Protein AF-A0A921KE17-F1 (afdb_monomer_lite)

Secondary structure (DSSP, 8-state):
---TTSPPHHHHHHHHHHHHTHHHHHHHHHHHHHHHHHTT-----S---------HHHHHHHHHHH-HHHHHHHHHHHHHHHHHHTS-HHHHHHHIIIIISTTTTS-HHHHHHHTT--HHHHHHHHHHHHHHHHHHHT--

Sequence (140 aa):
MRNMFELSRDDLVWLEDKFYRYNQLDREVAIRKEELKIKEEDTNIGGGKTNFAGNPIETQVIKEQSDEFILTRQKWKQSIDSVYLTSSEEVKQIISKKYWSDESYMNWEDIGKIHCMSKSQVYRVRYRVLERFAKLIGYI

InterPro domains:
  IPR006523 Transcription activator RinA [TIGR01636] (14-139)
  IPR007927 Protein of unknown function DUF722 [PF05263] (15-133)

Foldseek 3Di:
DDDQLADDPVLLVVLLVLLLCLVVLVVQLVVVLVVLVVVPPDDPPDDDDDPPPDPVVVVSVVVSVPDPSNVLSVLLNVLLVVLLVPDDPLLVCLSCCCRPDPNVVDDQCVSCVVSVHHPVRSVVSSRVSSSSSCVSSVVD

Radius of gyration: 20.94 Å; chains: 1; bounding box: 48×29×61 Å

Organism: Sporosarcina psychrophila (NCBI:txid1476)

Structure (mmCIF, N/CA/C/O backbone):
data_AF-A0A921KE17-F1
#
_entry.id   AF-A0A921KE17-F1
#
loop_
_atom_site.group_PDB
_atom_site.id
_atom_site.type_symbol
_atom_site.label_atom_id
_atom_site.label_alt_id
_atom_site.label_comp_id
_atom_site.label_asym_id
_atom_site.label_entity_id
_atom_site.label_seq_id
_atom_site.pdbx_PDB_ins_code
_atom_site.Cartn_x
_atom_site.Cartn_y
_atom_site.Cartn_z
_atom_site.occupancy
_atom_site.B_iso_or_equiv
_atom_site.auth_seq_id
_atom_site.auth_comp_id
_atom_site.auth_asym_id
_atom_site.auth_atom_id
_atom_site.pdbx_PDB_model_num
ATOM 1 N N . MET A 1 1 ? -9.506 16.896 -19.899 1.00 47.16 1 MET A N 1
ATOM 2 C CA . MET A 1 1 ? -10.312 16.346 -18.787 1.00 47.16 1 MET A CA 1
ATOM 3 C C . MET A 1 1 ? -9.541 15.149 -18.252 1.00 47.16 1 MET A C 1
ATOM 5 O O . MET A 1 1 ? -9.181 14.306 -19.062 1.00 47.16 1 MET A O 1
ATOM 9 N N . ARG A 1 2 ? -9.162 15.130 -16.970 1.00 56.41 2 ARG A N 1
ATOM 10 C CA . ARG A 1 2 ? -8.429 13.996 -16.380 1.00 56.41 2 ARG A CA 1
ATOM 11 C C . ARG A 1 2 ? -9.411 12.834 -16.212 1.00 56.41 2 ARG A C 1
ATOM 13 O O . ARG A 1 2 ? -10.535 13.081 -15.782 1.00 56.41 2 ARG A O 1
ATOM 20 N N . ASN A 1 3 ? -9.032 11.617 -16.587 1.00 73.44 3 ASN A N 1
ATOM 21 C CA . ASN A 1 3 ? -9.869 10.448 -16.331 1.00 73.44 3 ASN A CA 1
ATOM 22 C C . ASN A 1 3 ? -9.967 10.252 -14.809 1.00 73.44 3 ASN A C 1
ATOM 24 O O . ASN A 1 3 ? -8.943 10.274 -14.131 1.00 73.44 3 ASN A O 1
ATOM 28 N N . MET A 1 4 ? -11.182 10.101 -14.274 1.00 71.75 4 MET A N 1
ATOM 29 C CA . MET A 1 4 ? -11.423 9.976 -12.827 1.00 71.75 4 MET A CA 1
ATOM 30 C C . MET A 1 4 ? -10.688 8.776 -12.211 1.00 71.75 4 MET A C 1
ATOM 32 O O . MET A 1 4 ? -10.389 8.781 -11.025 1.00 71.75 4 MET A O 1
ATOM 36 N N . PHE A 1 5 ? -10.365 7.779 -13.037 1.00 82.81 5 PHE A N 1
ATOM 37 C CA . PHE A 1 5 ? -9.714 6.537 -12.632 1.00 82.81 5 PHE A CA 1
ATOM 38 C C . PHE A 1 5 ? -8.196 6.514 -12.880 1.00 82.81 5 PHE A C 1
ATOM 40 O O . PHE A 1 5 ? -7.554 5.485 -12.675 1.00 82.81 5 PHE A O 1
ATOM 47 N N . GLU A 1 6 ? -7.601 7.612 -13.356 1.00 90.12 6 GLU A N 1
ATOM 48 C CA . GLU A 1 6 ? -6.152 7.703 -13.576 1.00 90.12 6 GLU A CA 1
ATOM 49 C C . GLU A 1 6 ? -5.432 8.325 -12.381 1.00 90.12 6 GLU A C 1
ATOM 51 O O . GLU A 1 6 ? -5.798 9.402 -11.911 1.00 90.12 6 GLU A O 1
ATOM 56 N N . LEU A 1 7 ? -4.342 7.685 -11.948 1.00 94.31 7 LEU A N 1
ATOM 57 C CA . LEU A 1 7 ? -3.551 8.159 -10.817 1.00 94.31 7 LEU A CA 1
ATOM 58 C C . LEU A 1 7 ? -2.688 9.363 -11.201 1.00 94.31 7 LEU A C 1
ATOM 60 O O . LEU A 1 7 ? -1.894 9.334 -12.149 1.00 94.31 7 LEU A O 1
ATOM 64 N N . SER A 1 8 ? -2.810 10.422 -10.412 1.00 94.56 8 SER A N 1
ATOM 65 C CA . SER A 1 8 ? -1.938 11.583 -10.446 1.00 94.56 8 SER A CA 1
ATOM 66 C C . SER A 1 8 ? -0.543 11.277 -9.902 1.00 94.56 8 SER A C 1
ATOM 68 O O . SER A 1 8 ? -0.306 10.268 -9.242 1.00 94.56 8 SER A O 1
ATOM 70 N N . ARG A 1 9 ? 0.412 12.183 -10.145 1.00 93.50 9 ARG A N 1
ATOM 71 C CA . ARG A 1 9 ? 1.737 12.090 -9.519 1.00 93.50 9 ARG A CA 1
ATOM 72 C C . ARG A 1 9 ? 1.634 12.109 -7.991 1.00 93.50 9 ARG A C 1
ATOM 74 O O . ARG A 1 9 ? 2.364 11.362 -7.345 1.00 93.50 9 ARG A O 1
ATOM 81 N N . ASP A 1 10 ? 0.750 12.939 -7.448 1.00 96.06 10 ASP A N 1
ATOM 82 C CA . ASP A 1 10 ? 0.568 13.087 -6.004 1.00 96.06 10 ASP A CA 1
ATOM 83 C C . ASP A 1 10 ? -0.116 11.849 -5.414 1.00 96.06 10 ASP A C 1
ATOM 85 O O . ASP A 1 10 ? 0.278 11.380 -4.348 1.00 96.06 10 ASP A O 1
ATOM 89 N N . ASP A 1 11 ? -1.037 11.235 -6.162 1.00 97.19 11 ASP A N 1
ATOM 90 C CA . ASP A 1 11 ? -1.700 9.988 -5.771 1.00 97.19 11 ASP A CA 1
ATOM 91 C C . ASP A 1 11 ? -0.667 8.864 -5.670 1.00 97.19 11 ASP A C 1
ATOM 93 O O . ASP A 1 11 ? -0.643 8.129 -4.686 1.00 97.19 11 ASP A O 1
ATOM 97 N N . LEU A 1 12 ? 0.252 8.760 -6.641 1.00 97.25 12 LEU A N 1
ATOM 98 C CA . LEU A 1 12 ? 1.334 7.772 -6.590 1.00 97.25 12 LEU A CA 1
ATOM 99 C C . LEU A 1 12 ? 2.206 7.960 -5.343 1.00 97.25 12 LEU A C 1
ATOM 101 O O . LEU A 1 12 ? 2.540 6.974 -4.694 1.00 97.25 12 LEU A O 1
ATOM 105 N N . VAL A 1 13 ? 2.553 9.200 -4.986 1.00 97.06 13 VAL A N 1
ATOM 106 C CA . VAL A 1 13 ? 3.337 9.488 -3.771 1.00 97.06 13 VAL A CA 1
ATOM 107 C C . VAL A 1 13 ? 2.557 9.094 -2.514 1.00 97.06 13 VAL A C 1
ATOM 109 O O . VAL A 1 13 ? 3.105 8.440 -1.626 1.00 97.06 13 VAL A O 1
ATOM 112 N N . TRP A 1 14 ? 1.270 9.437 -2.449 1.00 97.88 14 TRP A N 1
ATOM 113 C CA . TRP A 1 14 ? 0.416 9.111 -1.308 1.00 97.88 14 TRP A CA 1
ATOM 114 C C . TRP A 1 14 ? 0.206 7.600 -1.129 1.00 97.88 14 TRP A C 1
ATOM 116 O O . TRP A 1 14 ? 0.186 7.112 0.007 1.00 97.88 14 TRP A O 1
ATOM 126 N N . LEU A 1 15 ? 0.066 6.859 -2.231 1.00 98.38 15 LEU A N 1
ATOM 127 C CA . LEU A 1 15 ? -0.054 5.401 -2.228 1.00 98.38 15 LEU A CA 1
ATOM 128 C C . LEU A 1 15 ? 1.272 4.743 -1.821 1.00 98.38 15 LEU A C 1
ATOM 130 O O . LEU A 1 15 ? 1.265 3.824 -1.004 1.00 98.38 15 LEU A O 1
ATOM 134 N N . GLU A 1 16 ? 2.411 5.229 -2.326 1.00 97.62 16 GLU A N 1
ATOM 135 C CA . GLU A 1 16 ? 3.737 4.708 -1.959 1.00 97.62 16 GLU A CA 1
ATOM 136 C C . GLU A 1 16 ? 4.052 4.854 -0.475 1.00 97.62 16 GLU A C 1
ATOM 138 O O . GLU A 1 16 ? 4.615 3.933 0.113 1.00 97.62 16 GLU A O 1
ATOM 143 N N . ASP A 1 17 ? 3.656 5.963 0.150 1.00 97.25 17 ASP A N 1
ATOM 144 C CA . ASP A 1 17 ? 3.792 6.161 1.599 1.00 97.25 17 ASP A CA 1
ATOM 145 C C . ASP A 1 17 ? 3.213 4.978 2.401 1.00 97.25 17 ASP A C 1
ATOM 147 O O . ASP A 1 17 ? 3.794 4.543 3.396 1.00 97.25 17 ASP A O 1
ATOM 151 N N . LYS A 1 18 ? 2.117 4.371 1.925 1.00 97.94 18 LYS A N 1
ATOM 152 C CA . LYS A 1 18 ? 1.502 3.205 2.582 1.00 97.94 18 LYS A CA 1
ATOM 153 C C . LYS A 1 18 ? 2.356 1.949 2.460 1.00 97.94 18 LYS A C 1
ATOM 155 O O . LYS A 1 18 ? 2.432 1.180 3.415 1.00 97.94 18 LYS A O 1
ATOM 160 N N . PHE A 1 19 ? 3.037 1.765 1.329 1.00 98.06 19 PHE A N 1
ATOM 161 C CA . PHE A 1 19 ? 3.987 0.667 1.150 1.00 98.06 19 PHE A CA 1
ATOM 162 C C . PHE A 1 19 ? 5.214 0.826 2.053 1.00 98.06 19 PHE A C 1
ATOM 164 O O . PHE A 1 19 ? 5.614 -0.152 2.684 1.00 98.06 19 PHE A O 1
ATOM 171 N N . TYR A 1 20 ? 5.772 2.036 2.181 1.00 96.75 20 TYR A N 1
ATOM 172 C CA . TYR A 1 20 ? 6.906 2.287 3.086 1.00 96.75 20 TYR A CA 1
ATOM 173 C C . TYR A 1 20 ? 6.549 2.044 4.556 1.00 96.75 20 TYR A C 1
ATOM 175 O O . TYR A 1 20 ? 7.364 1.544 5.328 1.00 96.75 20 TYR A O 1
ATOM 183 N N . ARG A 1 21 ? 5.312 2.356 4.950 1.00 96.06 21 ARG A N 1
ATOM 184 C CA . ARG A 1 21 ? 4.822 2.156 6.320 1.00 96.06 21 ARG A CA 1
ATOM 185 C C . ARG A 1 21 ? 4.303 0.750 6.596 1.00 96.06 21 ARG A C 1
ATOM 187 O O . ARG A 1 21 ? 3.887 0.490 7.719 1.00 96.06 21 ARG A O 1
ATOM 194 N N . TYR A 1 22 ? 4.342 -0.161 5.626 1.00 97.19 22 TYR A N 1
ATOM 195 C CA . TYR A 1 22 ? 3.744 -1.496 5.726 1.00 97.19 22 TYR A CA 1
ATOM 196 C C . TYR A 1 22 ? 4.116 -2.242 7.022 1.00 97.19 22 TYR A C 1
ATOM 198 O O . TYR A 1 22 ? 3.230 -2.716 7.733 1.00 97.19 22 TYR A O 1
ATOM 206 N N . ASN A 1 23 ? 5.403 -2.252 7.391 1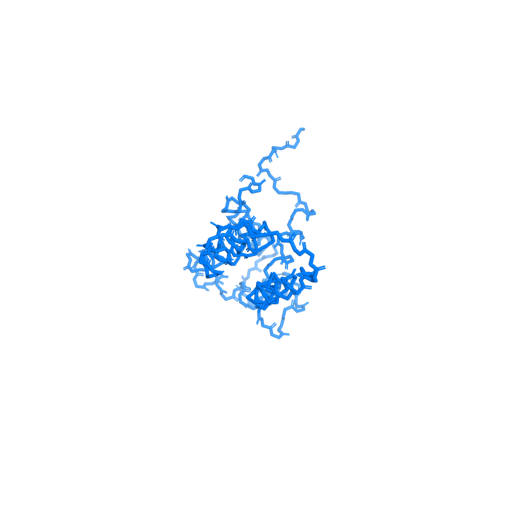.00 94.00 23 ASN A N 1
ATOM 207 C CA . ASN A 1 23 ? 5.898 -2.910 8.610 1.00 94.00 23 ASN A CA 1
ATOM 208 C C . ASN A 1 23 ? 5.427 -2.233 9.914 1.00 94.00 23 ASN A C 1
ATOM 210 O O . ASN A 1 23 ? 5.483 -2.833 10.984 1.00 94.00 23 ASN A O 1
ATOM 214 N N . GLN A 1 24 ? 4.976 -0.979 9.845 1.00 96.50 24 GLN A N 1
ATOM 215 C CA . GLN A 1 24 ? 4.486 -0.205 10.987 1.00 96.50 24 GLN A CA 1
ATOM 216 C C . GLN A 1 24 ? 2.967 -0.313 11.164 1.00 96.50 24 GLN A C 1
ATOM 218 O O . GLN A 1 24 ? 2.479 -0.043 12.259 1.00 96.50 24 GLN A O 1
ATOM 223 N N . LEU A 1 25 ? 2.217 -0.738 10.137 1.00 97.00 25 LEU A N 1
ATOM 224 C CA . LEU A 1 25 ? 0.748 -0.772 10.170 1.00 97.00 25 LEU A CA 1
ATOM 225 C C . LEU A 1 25 ? 0.204 -1.627 11.323 1.00 97.00 25 LEU A C 1
ATOM 227 O O . LEU A 1 25 ? -0.726 -1.203 12.006 1.00 97.00 25 LEU A O 1
ATOM 231 N N . ASP A 1 26 ? 0.805 -2.789 11.593 1.00 96.56 26 ASP A N 1
ATOM 232 C CA . ASP A 1 26 ? 0.379 -3.654 12.704 1.00 96.56 26 ASP A CA 1
ATOM 233 C C . ASP A 1 26 ? 0.619 -2.993 14.063 1.00 96.56 26 ASP A C 1
ATOM 235 O O . ASP A 1 26 ? -0.217 -3.076 14.964 1.00 96.56 26 ASP A O 1
ATOM 239 N N . ARG A 1 27 ? 1.743 -2.281 14.197 1.00 97.31 27 ARG A N 1
ATOM 240 C CA . ARG A 1 27 ? 2.070 -1.526 15.408 1.00 97.31 27 ARG A CA 1
ATOM 241 C C . ARG A 1 27 ? 1.095 -0.369 15.614 1.00 97.31 27 ARG A C 1
ATOM 243 O O . ARG A 1 27 ? 0.640 -0.170 16.735 1.00 97.31 27 ARG A O 1
ATOM 250 N N . GLU A 1 28 ? 0.757 0.370 14.559 1.00 97.38 28 GLU A N 1
ATOM 251 C CA . GLU A 1 28 ? -0.247 1.443 14.613 1.00 97.38 28 GLU A CA 1
ATOM 252 C C . GLU A 1 28 ? -1.609 0.916 15.071 1.00 97.38 28 GLU A C 1
ATOM 254 O O . GLU A 1 28 ? -2.240 1.511 15.944 1.00 97.38 28 GLU A O 1
ATOM 259 N N . VAL A 1 29 ? -2.042 -0.226 14.527 1.00 97.62 29 VAL A N 1
ATOM 260 C CA . VAL A 1 29 ? -3.289 -0.885 14.935 1.00 97.62 29 VAL A CA 1
ATOM 261 C C . VAL A 1 29 ? -3.224 -1.317 16.400 1.00 97.62 29 VAL A C 1
ATOM 263 O O . VAL A 1 29 ? -4.167 -1.066 17.145 1.00 97.62 29 VAL A O 1
ATOM 266 N N . ALA A 1 30 ? -2.124 -1.934 16.837 1.00 96.75 30 ALA A N 1
ATOM 267 C CA . ALA A 1 30 ? -1.967 -2.389 18.218 1.00 96.75 30 ALA A CA 1
ATOM 268 C C . ALA A 1 30 ? -2.001 -1.228 19.225 1.00 96.75 30 ALA A C 1
ATOM 270 O O . ALA A 1 30 ? -2.696 -1.322 20.235 1.00 96.75 30 ALA A O 1
ATOM 271 N N . ILE A 1 31 ? -1.313 -0.121 18.924 1.00 96.50 31 ILE A N 1
ATOM 272 C CA . ILE A 1 31 ? -1.341 1.095 19.751 1.00 96.50 31 ILE A CA 1
ATOM 273 C C . ILE A 1 31 ? -2.770 1.628 19.841 1.00 96.50 31 ILE A C 1
ATOM 275 O O . ILE A 1 31 ? -3.264 1.870 20.939 1.00 96.50 31 ILE A O 1
ATOM 279 N N . ARG A 1 32 ? -3.468 1.741 18.704 1.00 96.06 32 ARG A N 1
ATOM 280 C CA . ARG A 1 32 ? -4.835 2.266 18.677 1.00 96.06 32 ARG A CA 1
ATOM 281 C C . ARG A 1 32 ? -5.810 1.408 19.484 1.00 96.06 32 ARG A C 1
ATOM 283 O O . ARG A 1 32 ? -6.662 1.944 20.187 1.00 96.06 32 ARG A O 1
ATOM 290 N N . LYS A 1 33 ? -5.673 0.081 19.420 1.00 94.81 33 LYS A N 1
ATOM 291 C CA . LYS A 1 33 ? -6.469 -0.841 20.243 1.00 94.81 33 LYS A CA 1
ATOM 292 C C . LYS A 1 33 ? -6.242 -0.617 21.735 1.00 94.81 33 LYS A C 1
ATOM 294 O O . LYS A 1 33 ? -7.201 -0.675 22.497 1.00 94.81 33 LYS A O 1
ATOM 299 N N . GLU A 1 34 ? -5.008 -0.341 22.149 1.00 93.50 34 GLU A N 1
ATOM 300 C CA . GLU A 1 34 ? -4.691 -0.064 23.551 1.00 93.50 34 GLU A CA 1
ATOM 301 C C . GLU A 1 34 ? -5.245 1.290 24.016 1.00 93.50 34 GLU A C 1
ATOM 303 O O . GLU A 1 34 ? -5.846 1.376 25.085 1.00 93.50 34 GLU A O 1
ATOM 308 N N . GLU A 1 35 ? -5.160 2.330 23.179 1.00 92.00 35 GLU A N 1
ATOM 309 C CA . GLU A 1 35 ? -5.789 3.632 23.453 1.00 92.00 35 GLU A CA 1
ATOM 310 C C . GLU A 1 35 ? -7.303 3.513 23.694 1.00 92.00 35 GLU A C 1
ATOM 312 O O . GLU A 1 35 ? -7.847 4.179 24.578 1.00 92.00 35 GLU A O 1
ATOM 317 N N . LEU A 1 36 ? -7.992 2.660 22.925 1.00 89.88 36 LEU A N 1
ATOM 318 C CA . LEU A 1 36 ? -9.433 2.432 23.076 1.00 89.88 36 LEU A CA 1
ATOM 319 C C . LEU A 1 36 ? -9.799 1.767 24.411 1.00 89.88 36 LEU A C 1
ATOM 321 O O . LEU A 1 36 ? -10.906 2.003 24.896 1.00 89.88 36 LEU A O 1
ATOM 325 N N . LYS A 1 37 ? -8.883 0.992 25.011 1.00 86.19 37 LYS A N 1
ATOM 326 C CA . LYS A 1 37 ? -9.072 0.383 26.338 1.00 86.19 37 LYS A CA 1
ATOM 327 C C . LYS A 1 37 ? -8.863 1.393 27.464 1.00 86.19 37 LYS A C 1
ATOM 329 O O . LYS A 1 37 ? -9.675 1.462 28.377 1.00 86.19 37 LYS A O 1
ATOM 334 N N . ILE A 1 38 ? -7.797 2.199 27.390 1.00 73.38 38 ILE A N 1
ATOM 335 C CA . ILE A 1 38 ? -7.428 3.166 28.446 1.00 73.38 38 ILE A CA 1
ATOM 336 C C . ILE A 1 38 ? -8.511 4.238 28.629 1.00 73.38 38 ILE A C 1
ATOM 338 O O . ILE A 1 38 ? -8.748 4.708 29.738 1.00 73.38 38 ILE A O 1
ATOM 342 N N . LYS A 1 39 ? -9.221 4.599 27.554 1.00 59.78 39 LYS A N 1
ATOM 343 C CA . LYS A 1 39 ? -10.287 5.611 27.591 1.00 59.78 39 LYS A CA 1
ATOM 344 C C . LYS A 1 39 ? -11.521 5.204 28.426 1.00 59.78 39 LYS A C 1
ATOM 346 O O . LYS A 1 39 ? -12.454 5.995 28.510 1.00 59.78 39 LYS A O 1
ATOM 351 N N . GLU A 1 40 ? -11.552 4.003 29.013 1.00 56.50 40 GLU A N 1
ATOM 352 C CA . GLU A 1 40 ? -12.615 3.544 29.923 1.00 56.50 40 GLU A CA 1
ATOM 353 C C . GLU A 1 40 ? -12.380 3.844 31.414 1.00 56.50 40 GLU A C 1
ATOM 355 O O . GLU A 1 40 ? -13.278 3.582 32.213 1.00 56.50 40 GLU A O 1
ATOM 360 N N . GLU A 1 41 ? -11.254 4.444 31.821 1.00 48.94 41 GLU A N 1
ATOM 361 C CA . GLU A 1 41 ? -11.150 5.017 33.174 1.00 48.94 41 GLU A CA 1
ATOM 362 C C . GLU A 1 41 ? -11.932 6.339 33.261 1.00 48.94 41 GLU A C 1
ATOM 364 O O . GLU A 1 41 ? -11.366 7.415 33.446 1.00 48.94 41 GLU A O 1
ATOM 369 N N . ASP A 1 42 ? -13.255 6.267 33.102 1.00 45.12 42 ASP A N 1
ATOM 370 C CA . ASP A 1 42 ? -14.146 7.364 33.453 1.00 45.12 42 ASP A CA 1
ATOM 371 C C . ASP A 1 42 ? -14.729 7.122 34.849 1.00 45.12 42 ASP A C 1
ATOM 373 O O . ASP A 1 42 ? -15.514 6.206 35.104 1.00 45.12 42 ASP A O 1
ATOM 377 N N . THR A 1 43 ? -14.256 7.965 35.758 1.00 45.25 43 THR A N 1
ATOM 378 C CA . THR A 1 43 ? -14.822 8.472 37.010 1.00 45.25 43 THR A CA 1
ATOM 379 C C . THR A 1 43 ? -16.351 8.392 37.164 1.00 45.25 43 THR A C 1
ATOM 381 O O . THR A 1 43 ? -17.024 9.397 37.373 1.00 45.25 43 THR A O 1
ATOM 384 N N . ASN A 1 44 ? -16.940 7.198 37.196 1.00 49.25 44 ASN A N 1
ATOM 385 C CA . ASN A 1 44 ? -18.339 7.033 37.595 1.00 49.25 44 ASN A CA 1
ATOM 386 C C . ASN A 1 44 ? -18.470 6.983 39.133 1.00 49.25 44 ASN A C 1
ATOM 388 O O . ASN A 1 44 ? -18.952 6.016 39.723 1.00 49.25 44 ASN A O 1
ATOM 392 N N . ILE A 1 45 ? -18.008 8.045 39.806 1.00 50.69 45 ILE A N 1
ATOM 393 C CA . ILE A 1 45 ? -18.331 8.350 41.208 1.00 50.69 45 ILE A CA 1
ATOM 394 C C . ILE A 1 45 ? -19.621 9.179 41.174 1.00 50.69 45 ILE A C 1
ATOM 396 O O . ILE A 1 45 ? -19.595 10.401 41.281 1.00 50.69 45 ILE A O 1
ATOM 400 N N . GLY A 1 46 ? -20.760 8.531 40.923 1.00 48.84 46 GLY A N 1
ATOM 401 C CA . GLY A 1 46 ? -21.983 9.285 40.632 1.00 48.84 46 GLY A CA 1
ATOM 402 C C . GLY A 1 46 ? -23.261 8.473 40.472 1.00 48.84 46 GLY A C 1
ATOM 403 O O . GLY A 1 46 ? -24.003 8.700 39.532 1.00 48.84 46 GLY A O 1
ATOM 404 N N . GLY A 1 47 ? -23.506 7.533 41.389 1.00 55.06 47 GLY A N 1
ATOM 405 C CA . GLY A 1 47 ? -24.832 7.046 41.801 1.00 55.06 47 GLY A CA 1
ATOM 406 C C . GLY A 1 47 ? -25.959 6.960 40.760 1.00 55.06 47 GLY A C 1
ATOM 407 O O . GLY A 1 47 ? -26.759 7.879 40.620 1.00 55.06 47 GLY A O 1
ATOM 408 N N . GLY A 1 48 ? -26.145 5.775 40.178 1.00 47.34 48 GLY A N 1
ATOM 409 C CA . GLY A 1 48 ? -27.388 5.399 39.505 1.00 47.34 48 GLY A CA 1
ATOM 410 C C . GLY A 1 48 ? -27.276 4.008 38.898 1.00 47.34 48 GLY A C 1
ATOM 411 O O . GLY A 1 48 ? -26.575 3.821 37.914 1.00 47.34 48 GLY A O 1
ATOM 412 N N . LYS A 1 49 ? -27.933 3.008 39.498 1.00 49.12 49 LYS A N 1
ATOM 413 C CA . LYS A 1 49 ? -27.959 1.628 38.986 1.00 49.12 49 LYS A CA 1
ATOM 414 C C . LYS A 1 49 ? -28.609 1.586 37.598 1.00 49.12 49 LYS A C 1
ATOM 416 O O . LYS A 1 49 ? -29.826 1.456 37.492 1.00 49.12 49 LYS A O 1
ATOM 421 N N . THR A 1 50 ? -27.810 1.629 36.541 1.00 50.34 50 THR A N 1
ATOM 422 C CA . THR A 1 50 ? -28.224 1.194 35.204 1.00 50.34 50 THR A CA 1
ATOM 423 C C . THR A 1 50 ? -27.762 -0.246 35.000 1.00 50.34 50 THR A C 1
ATOM 425 O O . THR A 1 50 ? -26.577 -0.507 34.816 1.00 50.34 50 THR A O 1
ATOM 428 N N . ASN A 1 51 ? -28.707 -1.189 35.054 1.00 47.47 51 ASN A N 1
ATOM 429 C CA . ASN A 1 51 ? -28.514 -2.621 34.786 1.00 47.47 51 ASN A CA 1
ATOM 430 C C . ASN A 1 51 ? -28.270 -2.899 33.287 1.00 47.47 51 ASN A C 1
ATOM 432 O O . ASN A 1 51 ? -29.011 -3.664 32.672 1.00 47.47 51 ASN A O 1
ATOM 436 N N . PHE A 1 52 ? -27.255 -2.290 32.676 1.00 51.50 52 PHE A N 1
ATOM 437 C CA . PHE A 1 52 ? -26.773 -2.734 31.368 1.00 51.50 52 PHE A CA 1
ATOM 438 C C . PHE A 1 52 ? -25.504 -3.552 31.594 1.00 51.50 52 PHE A C 1
ATOM 440 O O . PHE A 1 52 ? -24.396 -3.025 31.593 1.00 51.50 52 PHE A O 1
ATOM 447 N N . ALA A 1 53 ? -25.675 -4.847 31.864 1.00 52.50 53 ALA A N 1
ATOM 448 C CA . ALA A 1 53 ? -24.569 -5.798 31.930 1.00 52.50 53 ALA A CA 1
ATOM 449 C C . ALA A 1 53 ? -24.077 -6.097 30.503 1.00 52.50 53 ALA A C 1
ATOM 451 O O . ALA A 1 53 ? -24.269 -7.192 29.983 1.00 52.50 53 ALA A O 1
ATOM 452 N N . GLY A 1 54 ? -23.514 -5.090 29.833 1.00 60.88 54 GLY A N 1
ATOM 453 C CA . GLY A 1 54 ? -22.796 -5.293 28.582 1.00 60.88 54 GLY A CA 1
ATOM 454 C C . GLY A 1 54 ? -21.512 -6.057 28.877 1.00 60.88 54 GLY A C 1
ATOM 455 O O . GLY A 1 54 ? -20.761 -5.676 29.775 1.00 60.88 54 GLY A O 1
ATOM 456 N N . ASN A 1 55 ? -21.265 -7.147 28.154 1.00 80.62 55 ASN A N 1
ATOM 457 C CA . ASN A 1 55 ? -20.011 -7.877 28.255 1.00 80.62 55 ASN A CA 1
ATOM 458 C C . ASN A 1 55 ? -18.866 -6.932 27.827 1.00 80.62 55 ASN A C 1
ATOM 460 O O . ASN A 1 55 ? -18.855 -6.500 26.672 1.00 80.62 55 ASN A O 1
ATOM 464 N N . PRO A 1 56 ? -17.906 -6.592 28.708 1.00 79.69 56 PRO A N 1
ATOM 465 C CA . PRO A 1 56 ? -16.848 -5.628 28.391 1.00 79.69 56 PRO A CA 1
ATOM 466 C C . PRO A 1 56 ? -16.017 -6.056 27.173 1.00 79.69 56 PRO A C 1
ATOM 468 O O . PRO A 1 56 ? -15.535 -5.213 26.419 1.00 79.69 56 PRO A O 1
ATOM 471 N N . ILE A 1 57 ? -15.917 -7.365 26.922 1.00 82.75 57 ILE A N 1
ATOM 472 C CA . ILE A 1 57 ? -15.252 -7.912 25.738 1.00 82.75 57 ILE A CA 1
ATOM 473 C C . ILE A 1 57 ? -16.034 -7.562 24.467 1.00 82.75 57 ILE A C 1
ATOM 475 O O . ILE A 1 57 ? -15.437 -7.120 23.490 1.00 82.75 57 ILE A O 1
ATOM 479 N N . GLU A 1 58 ? -17.359 -7.721 24.468 1.00 84.69 58 GLU A N 1
ATOM 480 C CA . GLU A 1 58 ? -18.202 -7.380 23.313 1.00 84.69 58 GLU A CA 1
ATOM 481 C C . GLU A 1 58 ? -18.146 -5.882 23.021 1.00 84.69 58 GLU A C 1
ATOM 483 O O . GLU A 1 58 ? -17.948 -5.491 21.872 1.00 84.69 58 GLU A O 1
ATOM 488 N N . THR A 1 59 ? -18.221 -5.044 24.057 1.00 85.31 59 THR A N 1
ATOM 489 C CA . THR A 1 59 ? -18.080 -3.588 23.923 1.00 85.31 59 THR A CA 1
ATOM 490 C C . THR A 1 59 ? -16.731 -3.211 23.308 1.00 85.31 59 THR A C 1
ATOM 492 O O . THR A 1 59 ? -16.683 -2.399 22.382 1.00 85.31 59 THR A O 1
ATOM 495 N N . GLN A 1 60 ? -15.638 -3.824 23.769 1.00 86.56 60 GLN A N 1
ATOM 496 C CA . GLN A 1 60 ? -14.304 -3.585 23.217 1.00 86.56 60 GLN A CA 1
ATOM 497 C C . GLN A 1 60 ? -14.202 -4.036 21.754 1.00 86.56 60 GLN A C 1
ATOM 499 O O . GLN A 1 60 ? -13.684 -3.298 20.917 1.00 86.56 60 GLN A O 1
ATOM 504 N N . VAL A 1 61 ? -14.727 -5.215 21.414 1.00 89.06 61 VAL A N 1
ATOM 505 C CA . VAL A 1 61 ? -14.720 -5.719 20.032 1.00 89.06 61 VAL A CA 1
ATOM 506 C C . VAL A 1 61 ? -15.518 -4.798 19.109 1.00 89.06 61 VAL A C 1
ATOM 508 O O . VAL A 1 61 ? -15.035 -4.468 18.027 1.00 89.06 61 VAL A O 1
ATOM 511 N N . ILE A 1 62 ? -16.693 -4.329 19.537 1.00 90.06 62 ILE A N 1
ATOM 512 C CA . ILE A 1 62 ? -17.512 -3.377 18.771 1.00 90.06 62 ILE A CA 1
ATOM 513 C 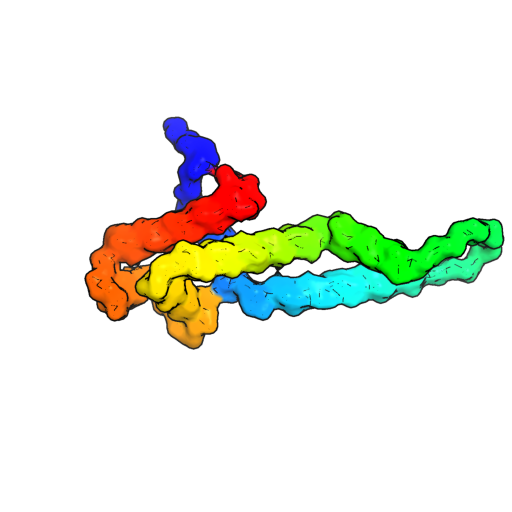C . ILE A 1 62 ? -16.741 -2.072 18.536 1.00 90.06 62 ILE A C 1
ATOM 515 O O . ILE A 1 62 ? -16.736 -1.558 17.416 1.00 90.06 62 ILE A O 1
ATOM 519 N N . LYS A 1 63 ? -16.046 -1.545 19.552 1.00 90.00 63 LYS A N 1
ATOM 520 C CA . LYS A 1 63 ? -15.194 -0.352 19.410 1.00 90.00 63 LYS A CA 1
ATOM 521 C C . LYS A 1 63 ? -14.082 -0.566 18.388 1.00 90.00 63 LYS A C 1
ATOM 523 O O . LYS A 1 63 ? -13.917 0.246 17.487 1.00 90.00 63 LYS A O 1
ATOM 528 N N . GLU A 1 64 ? -13.348 -1.671 18.483 1.00 93.50 64 GLU A N 1
ATOM 529 C CA . GLU A 1 64 ? -12.260 -1.970 17.545 1.00 93.50 64 GLU A CA 1
ATOM 530 C C . GLU A 1 64 ? -12.753 -2.171 16.106 1.00 93.50 64 GLU A C 1
ATOM 532 O O . GLU A 1 64 ? -12.093 -1.730 15.169 1.00 93.50 64 GLU A O 1
ATOM 537 N N . GLN A 1 65 ? -13.906 -2.822 15.922 1.00 93.56 65 GLN A N 1
ATOM 538 C CA . GLN A 1 65 ? -14.497 -3.072 14.602 1.00 93.56 65 GLN A CA 1
ATOM 539 C C . GLN A 1 65 ? -15.180 -1.846 13.989 1.00 93.56 65 GLN A C 1
ATOM 541 O O . GLN A 1 65 ? -15.466 -1.858 12.796 1.00 93.56 65 GLN A O 1
ATOM 546 N N . SER A 1 66 ? -15.450 -0.807 14.779 1.00 94.38 66 SER A N 1
ATOM 547 C CA . SER A 1 66 ? -16.050 0.450 14.315 1.00 94.38 66 SER A CA 1
ATOM 548 C C . SER A 1 66 ? -15.036 1.589 14.174 1.00 94.38 66 SER A C 1
ATOM 550 O O . SER A 1 66 ? -15.357 2.622 13.590 1.00 94.38 66 SER A O 1
ATOM 552 N N . ASP A 1 67 ? -13.804 1.416 14.665 1.00 97.06 67 ASP A N 1
ATOM 553 C CA . ASP A 1 67 ? -12.758 2.433 14.580 1.00 97.06 67 ASP A CA 1
ATOM 554 C C . ASP A 1 67 ? -12.186 2.517 13.151 1.00 97.06 67 ASP A C 1
ATOM 556 O O . ASP A 1 67 ? -11.464 1.638 12.670 1.00 97.06 67 ASP A O 1
ATOM 560 N N . GLU A 1 68 ? -12.503 3.615 12.460 1.00 97.56 68 GLU A N 1
ATOM 561 C CA . GLU A 1 68 ? -12.098 3.854 11.069 1.00 97.56 68 GLU A CA 1
ATOM 562 C C . GLU A 1 68 ? -10.578 3.836 10.873 1.00 97.56 68 GLU A C 1
ATOM 564 O O . GLU A 1 68 ? -10.093 3.442 9.805 1.00 97.56 68 GLU A O 1
ATOM 569 N N . PHE A 1 69 ? -9.805 4.242 11.887 1.00 97.38 69 PHE A N 1
ATOM 570 C CA . PHE A 1 69 ? -8.350 4.219 11.817 1.00 97.38 69 PHE A CA 1
ATOM 571 C C . PHE A 1 69 ? -7.853 2.772 11.734 1.00 97.38 69 PHE A C 1
ATOM 573 O O . PHE A 1 69 ? -7.097 2.452 10.809 1.00 97.38 69 PHE A O 1
ATOM 580 N N . ILE A 1 70 ? -8.317 1.893 12.630 1.00 98.00 70 ILE A N 1
ATOM 581 C CA . ILE A 1 70 ? -7.992 0.459 12.619 1.00 98.00 70 ILE A CA 1
ATOM 582 C C . ILE A 1 70 ? -8.409 -0.169 11.288 1.00 98.00 70 ILE A C 1
ATOM 584 O O . ILE A 1 70 ? -7.569 -0.766 10.605 1.00 98.00 70 ILE A O 1
ATOM 588 N N . LEU A 1 71 ? -9.672 0.016 10.890 1.00 98.06 71 LEU A N 1
ATOM 589 C CA . LEU A 1 71 ? -10.223 -0.571 9.666 1.00 98.06 71 LEU A CA 1
ATOM 590 C C . LEU A 1 71 ? -9.419 -0.164 8.428 1.00 98.06 71 LEU A C 1
ATOM 592 O O . LEU A 1 71 ? -9.076 -1.001 7.590 1.00 98.06 71 LEU A O 1
ATOM 596 N N . THR A 1 72 ? -9.057 1.115 8.330 1.00 97.81 72 THR A N 1
ATOM 597 C CA . THR A 1 72 ? -8.292 1.639 7.196 1.00 97.81 72 THR A CA 1
ATOM 598 C C . THR A 1 72 ? -6.888 1.034 7.129 1.00 97.81 72 THR A C 1
ATOM 600 O O . THR A 1 72 ? -6.463 0.608 6.053 1.00 97.81 72 THR A O 1
ATOM 603 N N . ARG A 1 73 ? -6.163 0.939 8.256 1.00 98.25 73 ARG A N 1
ATOM 604 C CA . ARG A 1 73 ? -4.802 0.360 8.280 1.00 98.25 73 ARG A CA 1
ATOM 605 C C . ARG A 1 73 ? -4.819 -1.131 7.963 1.00 98.25 73 ARG A C 1
ATOM 607 O O . ARG A 1 73 ? -3.973 -1.598 7.201 1.00 98.25 73 ARG A O 1
ATOM 614 N N . GLN A 1 74 ? -5.800 -1.860 8.491 1.00 98.00 74 GLN A N 1
ATOM 615 C CA . GLN A 1 74 ? -5.991 -3.273 8.169 1.00 98.00 74 GLN A CA 1
ATOM 616 C C . GLN A 1 74 ? -6.287 -3.466 6.680 1.00 98.00 74 GLN A C 1
ATOM 618 O O . GLN A 1 74 ? -5.648 -4.302 6.039 1.00 98.00 74 GLN A O 1
ATOM 623 N N . LYS A 1 75 ? -7.173 -2.644 6.100 1.00 98.38 75 LYS A N 1
ATOM 624 C CA . LYS A 1 75 ? -7.474 -2.681 4.662 1.00 98.38 75 LYS A CA 1
ATOM 625 C C . LYS A 1 75 ? -6.233 -2.406 3.818 1.00 98.38 75 LYS A C 1
ATOM 627 O O . LYS A 1 75 ? -5.997 -3.112 2.838 1.00 98.38 75 LYS A O 1
ATOM 632 N N . TRP A 1 76 ? -5.423 -1.411 4.187 1.00 98.56 76 TRP A N 1
ATOM 633 C CA . TRP A 1 76 ? -4.167 -1.120 3.493 1.00 98.56 76 TRP A CA 1
ATOM 634 C C . TRP A 1 76 ? -3.207 -2.301 3.544 1.00 98.56 76 TRP A C 1
ATOM 636 O O . TRP A 1 76 ? -2.733 -2.722 2.492 1.00 98.56 76 TRP A O 1
ATOM 646 N N . LYS A 1 77 ? -2.975 -2.871 4.731 1.00 98.38 77 LYS A N 1
ATOM 647 C CA . LYS A 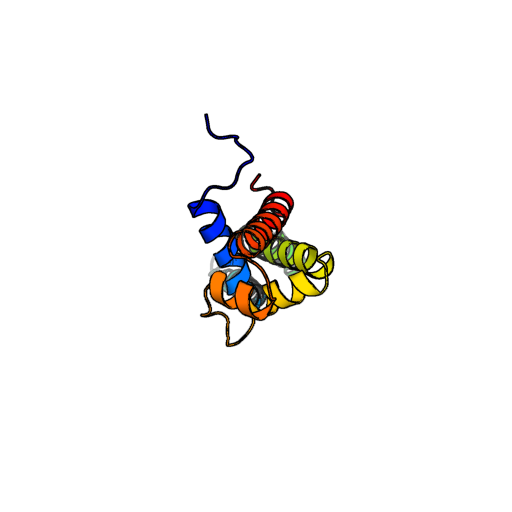1 77 ? -2.086 -4.024 4.902 1.00 98.38 77 LYS A CA 1
ATOM 648 C C . LYS A 1 77 ? -2.534 -5.205 4.039 1.00 98.38 77 LYS A C 1
ATOM 650 O O . LYS A 1 77 ? -1.764 -5.670 3.208 1.00 98.38 77 LYS A O 1
ATOM 655 N N . GLN A 1 78 ? -3.802 -5.603 4.152 1.00 98.44 78 GLN A N 1
ATOM 656 C CA . GLN A 1 78 ? -4.379 -6.700 3.367 1.00 98.44 78 GLN A CA 1
ATOM 657 C C . GLN A 1 78 ? -4.299 -6.446 1.855 1.00 98.44 78 GLN A C 1
ATOM 659 O O . GLN A 1 78 ? -4.040 -7.361 1.073 1.00 98.44 78 GLN A O 1
ATOM 664 N N . SER A 1 79 ? -4.504 -5.200 1.425 1.00 98.69 79 SER A N 1
ATOM 665 C CA . SER A 1 79 ? -4.420 -4.830 0.010 1.00 98.69 79 SER A CA 1
ATOM 666 C C . SER A 1 79 ? -2.979 -4.868 -0.506 1.00 98.69 79 SER A C 1
ATOM 668 O O . SER A 1 79 ? -2.749 -5.350 -1.613 1.00 98.69 79 SER A O 1
ATOM 670 N N . ILE A 1 80 ? -2.005 -4.411 0.289 1.00 98.75 80 ILE A N 1
ATOM 671 C CA . ILE A 1 80 ? -0.572 -4.509 -0.029 1.00 98.75 80 ILE A CA 1
ATOM 672 C C . ILE A 1 80 ? -0.149 -5.981 -0.112 1.00 98.75 80 ILE A C 1
ATOM 674 O O . ILE A 1 80 ? 0.479 -6.369 -1.098 1.00 98.75 80 ILE A O 1
ATOM 678 N N . ASP A 1 81 ? -0.562 -6.805 0.855 1.00 98.56 81 ASP A N 1
ATOM 679 C CA . ASP A 1 81 ? -0.309 -8.251 0.862 1.00 98.56 81 ASP A CA 1
ATOM 680 C C . ASP A 1 81 ? -0.865 -8.912 -0.397 1.00 98.56 81 ASP A C 1
ATOM 682 O O . ASP A 1 81 ? -0.158 -9.643 -1.088 1.00 98.56 81 ASP A O 1
ATOM 686 N N . SER A 1 82 ? -2.113 -8.600 -0.748 1.00 98.56 82 SER A N 1
ATOM 687 C CA . SER A 1 82 ? -2.754 -9.109 -1.959 1.00 98.56 82 SER A CA 1
ATOM 688 C C . SER A 1 82 ? -1.974 -8.726 -3.219 1.00 98.56 82 SER A C 1
ATOM 690 O O . SER A 1 82 ? -1.662 -9.598 -4.036 1.00 98.56 82 SER A O 1
ATOM 692 N N . VAL A 1 83 ? -1.585 -7.452 -3.372 1.00 98.62 83 VAL A N 1
ATOM 693 C CA . VAL A 1 83 ? -0.779 -6.992 -4.518 1.00 98.62 83 VAL A CA 1
ATOM 694 C C . VAL A 1 83 ? 0.555 -7.721 -4.577 1.00 98.62 83 VAL A C 1
ATOM 696 O O . VAL A 1 83 ? 0.934 -8.189 -5.652 1.00 98.62 83 VAL A O 1
ATOM 699 N N . TYR A 1 84 ? 1.254 -7.845 -3.451 1.00 98.62 84 TYR A N 1
ATOM 700 C CA . TYR A 1 84 ? 2.544 -8.519 -3.384 1.00 98.62 84 TYR A CA 1
ATOM 701 C C . TYR A 1 84 ? 2.417 -10.001 -3.742 1.00 98.62 84 TYR A C 1
ATOM 703 O O . TYR A 1 84 ? 3.046 -10.457 -4.696 1.00 98.62 84 TYR A O 1
ATOM 711 N N . LEU A 1 85 ? 1.552 -10.748 -3.052 1.00 98.31 85 LEU A N 1
ATOM 712 C CA . LEU A 1 85 ? 1.416 -12.201 -3.195 1.00 98.31 85 LEU A CA 1
ATOM 713 C C . LEU A 1 85 ? 1.001 -12.628 -4.606 1.00 98.31 85 LEU A C 1
ATOM 715 O O . LEU A 1 85 ? 1.481 -13.651 -5.099 1.00 98.31 85 LEU A O 1
ATOM 719 N N . THR A 1 86 ? 0.166 -11.825 -5.264 1.00 98.12 86 THR A N 1
ATOM 720 C CA . THR A 1 86 ? -0.340 -12.088 -6.621 1.00 98.12 86 THR A CA 1
ATOM 721 C C . THR A 1 86 ? 0.523 -11.481 -7.732 1.00 98.12 86 THR A C 1
ATOM 723 O O . THR A 1 86 ? 0.183 -11.601 -8.909 1.00 98.12 86 THR A O 1
ATOM 726 N N . SER A 1 87 ? 1.616 -10.790 -7.399 1.00 98.06 87 SER A N 1
ATOM 727 C CA . SER A 1 87 ? 2.579 -10.296 -8.389 1.00 98.06 87 SER A CA 1
ATOM 728 C C . SER A 1 87 ? 3.557 -11.390 -8.828 1.00 98.06 87 SER A C 1
ATOM 730 O O . SER A 1 87 ? 3.768 -12.377 -8.120 1.00 98.06 87 SER A O 1
ATOM 732 N N . SER A 1 88 ? 4.162 -11.218 -10.008 1.00 97.81 88 SER A N 1
ATOM 733 C CA . SER A 1 88 ? 5.260 -12.079 -10.457 1.00 97.81 88 SER A CA 1
ATOM 734 C C . SER A 1 88 ? 6.463 -11.966 -9.520 1.00 97.81 88 SER A C 1
ATOM 736 O O . SER A 1 88 ? 6.620 -10.967 -8.819 1.00 97.81 88 SER A O 1
ATOM 738 N N . GLU A 1 89 ? 7.336 -12.971 -9.541 1.00 97.75 89 GLU A N 1
ATOM 739 C CA . GLU A 1 89 ? 8.521 -13.006 -8.679 1.00 97.75 89 GLU A CA 1
ATOM 740 C C . GLU A 1 89 ? 9.445 -11.795 -8.889 1.00 97.75 89 GLU A C 1
ATOM 742 O O . GLU A 1 89 ? 9.880 -11.164 -7.933 1.00 97.75 89 GLU A O 1
ATOM 747 N N . GLU A 1 90 ? 9.653 -11.387 -10.141 1.00 96.62 90 GLU A N 1
ATOM 748 C CA . GLU A 1 90 ? 10.408 -10.174 -10.478 1.00 96.62 90 GLU A CA 1
ATOM 749 C C . GLU A 1 90 ? 9.797 -8.909 -9.846 1.00 96.62 90 GLU A C 1
ATOM 751 O O . GLU A 1 90 ? 10.506 -8.087 -9.267 1.00 96.62 90 GLU A O 1
ATOM 756 N N . VAL A 1 91 ? 8.468 -8.762 -9.893 1.00 97.88 91 VAL A N 1
ATOM 757 C CA . VAL A 1 91 ? 7.783 -7.605 -9.298 1.00 97.88 91 VAL A CA 1
ATOM 758 C C . VAL A 1 91 ? 7.811 -7.679 -7.771 1.00 97.88 91 VAL A C 1
ATOM 760 O O . VAL A 1 91 ? 7.966 -6.645 -7.125 1.00 97.88 91 VAL A O 1
ATOM 763 N N . LYS A 1 92 ? 7.716 -8.876 -7.182 1.00 98.12 92 LYS A N 1
ATOM 764 C CA . LYS A 1 92 ? 7.888 -9.075 -5.735 1.00 98.12 92 LYS A CA 1
ATOM 765 C C .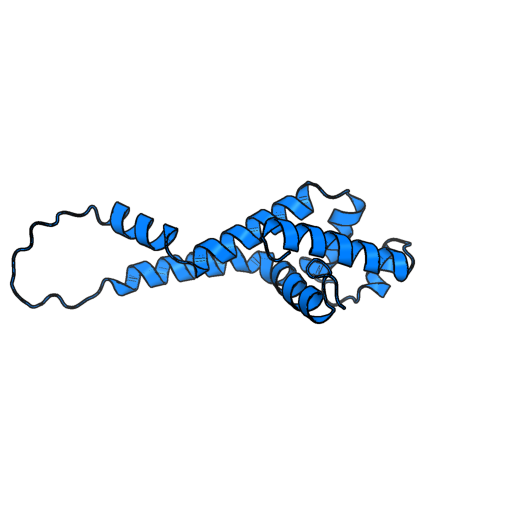 LYS A 1 92 ? 9.263 -8.602 -5.277 1.00 98.12 92 LYS A C 1
ATOM 767 O O . LYS A 1 92 ? 9.332 -7.828 -4.328 1.00 98.12 92 LYS A O 1
ATOM 772 N N . GLN A 1 93 ? 10.329 -8.981 -5.980 1.00 96.75 93 GLN A N 1
ATOM 773 C CA . GLN A 1 93 ? 11.688 -8.526 -5.670 1.00 96.75 93 GLN A CA 1
ATOM 774 C C . GLN A 1 93 ? 11.824 -7.004 -5.774 1.00 96.75 93 GLN A C 1
ATOM 776 O O . GLN A 1 93 ? 12.416 -6.380 -4.899 1.00 96.75 93 GLN A O 1
ATOM 781 N N . ILE A 1 94 ? 11.221 -6.392 -6.796 1.00 97.31 94 ILE A N 1
ATOM 782 C CA . ILE A 1 94 ? 11.195 -4.931 -6.937 1.00 97.31 94 ILE A CA 1
ATOM 783 C C . ILE A 1 94 ? 10.473 -4.276 -5.753 1.00 97.31 94 ILE A C 1
ATOM 785 O O . ILE A 1 94 ? 10.994 -3.319 -5.185 1.00 97.31 94 ILE A O 1
ATOM 789 N N . ILE A 1 95 ? 9.294 -4.777 -5.361 1.00 97.56 95 ILE A N 1
ATOM 790 C CA . ILE A 1 95 ? 8.513 -4.242 -4.233 1.00 97.56 95 ILE A CA 1
ATOM 791 C C . ILE A 1 95 ? 9.299 -4.386 -2.926 1.00 97.56 95 ILE A C 1
ATOM 793 O O . ILE A 1 95 ? 9.483 -3.398 -2.214 1.00 97.56 95 ILE A O 1
ATOM 797 N N . SER A 1 96 ? 9.784 -5.589 -2.614 1.00 96.25 96 SER A N 1
ATOM 798 C CA . SER A 1 96 ? 10.488 -5.853 -1.356 1.00 96.25 96 SER A CA 1
ATOM 799 C C . SER A 1 96 ? 11.758 -5.015 -1.249 1.00 96.25 96 SER A C 1
ATOM 801 O O . SER A 1 96 ? 11.981 -4.366 -0.227 1.00 96.25 96 SER A O 1
ATOM 803 N N . LYS A 1 97 ? 12.535 -4.928 -2.333 1.00 95.69 97 LYS A N 1
ATOM 804 C CA . LYS A 1 97 ? 13.733 -4.093 -2.402 1.00 95.69 97 LYS A CA 1
ATOM 805 C C . LYS A 1 97 ? 13.394 -2.610 -2.262 1.00 95.69 97 LYS A C 1
ATOM 807 O O . LYS A 1 97 ? 14.004 -1.924 -1.445 1.00 95.69 97 LYS A O 1
ATOM 812 N N . LYS A 1 98 ? 12.387 -2.116 -2.991 1.00 96.38 98 LYS A N 1
ATOM 813 C CA . LYS A 1 98 ? 12.026 -0.692 -2.984 1.00 96.38 98 LYS A CA 1
ATOM 814 C C . LYS A 1 98 ? 11.480 -0.208 -1.642 1.00 96.38 98 LYS A C 1
ATOM 816 O O . LYS A 1 98 ? 11.781 0.922 -1.259 1.00 96.38 98 LYS A O 1
ATOM 821 N N . TYR A 1 99 ? 10.656 -1.009 -0.969 1.00 96.38 99 TYR A N 1
ATOM 822 C CA . TYR A 1 99 ? 9.869 -0.533 0.173 1.00 96.38 99 TYR A CA 1
ATOM 823 C C . TYR A 1 99 ? 10.281 -1.123 1.520 1.00 96.38 99 TYR A C 1
ATOM 825 O O . TYR A 1 99 ? 10.083 -0.459 2.534 1.00 96.38 99 TYR A O 1
ATOM 833 N N . TRP A 1 100 ? 10.824 -2.343 1.557 1.00 95.56 100 TRP A N 1
ATOM 834 C CA . TRP A 1 100 ? 10.999 -3.101 2.807 1.00 95.56 100 TRP A CA 1
ATOM 835 C C . TRP A 1 100 ? 12.436 -3.548 3.073 1.00 95.56 100 TRP A C 1
ATOM 837 O O . TRP A 1 100 ? 12.676 -4.247 4.053 1.00 95.56 100 TRP A O 1
ATOM 847 N N . SER A 1 101 ? 13.381 -3.154 2.219 1.00 93.88 101 SER A N 1
ATOM 848 C CA . SER A 1 101 ? 14.804 -3.435 2.398 1.00 93.88 101 SER A CA 1
ATOM 849 C C . SER A 1 101 ? 15.578 -2.202 2.867 1.00 93.88 101 SER A C 1
ATOM 851 O O . SER A 1 101 ? 15.117 -1.061 2.734 1.00 93.88 101 SER A O 1
ATOM 853 N N . ASP A 1 102 ? 16.804 -2.432 3.333 1.00 90.50 102 ASP A N 1
ATOM 854 C CA . ASP A 1 102 ? 17.763 -1.376 3.679 1.00 90.50 102 ASP A CA 1
ATOM 855 C C . ASP A 1 102 ? 18.164 -0.514 2.464 1.00 90.50 102 ASP A C 1
ATOM 857 O O . ASP A 1 102 ? 18.682 0.590 2.615 1.00 90.50 102 ASP A O 1
ATOM 861 N N . GLU A 1 103 ? 17.872 -0.978 1.245 1.00 89.69 103 GLU A N 1
ATOM 862 C CA . GLU A 1 103 ? 18.105 -0.260 -0.012 1.00 89.69 103 GLU A CA 1
ATOM 863 C C . GLU A 1 103 ? 16.904 0.599 -0.454 1.00 89.69 103 GLU A C 1
ATOM 865 O O . GLU A 1 103 ? 16.889 1.138 -1.561 1.00 89.69 103 GLU A O 1
ATOM 870 N N . SER A 1 104 ? 15.892 0.777 0.401 1.00 89.31 104 SER A N 1
ATOM 871 C CA . SER A 1 104 ? 14.682 1.563 0.092 1.00 89.31 104 SER A CA 1
ATOM 872 C C . SER A 1 104 ? 14.945 3.022 -0.323 1.00 89.31 104 SER A C 1
ATOM 874 O O . SER A 1 104 ? 14.106 3.632 -1.000 1.00 89.31 104 SER A O 1
ATOM 876 N N . TYR A 1 105 ? 16.125 3.567 0.002 1.00 90.50 105 TYR A N 1
ATOM 877 C CA . TYR A 1 105 ? 16.595 4.887 -0.435 1.00 90.50 105 TYR A CA 1
ATOM 878 C C . TYR A 1 105 ? 16.860 4.978 -1.948 1.00 90.50 105 TYR A C 1
ATOM 880 O O . TYR A 1 105 ? 16.892 6.083 -2.495 1.00 90.50 105 TYR A O 1
ATOM 888 N N . MET A 1 106 ? 17.032 3.847 -2.645 1.00 92.50 106 MET A N 1
ATOM 889 C CA . MET A 1 106 ? 17.259 3.833 -4.089 1.00 92.50 106 MET A CA 1
ATOM 890 C C . MET A 1 106 ? 16.070 4.423 -4.842 1.00 92.50 106 MET A C 1
ATOM 892 O O . MET A 1 106 ? 14.901 4.140 -4.555 1.00 92.50 106 MET A O 1
ATOM 896 N N . ASN A 1 107 ? 16.357 5.240 -5.852 1.00 94.62 107 ASN A N 1
ATOM 897 C CA . ASN A 1 107 ? 15.320 5.715 -6.756 1.00 94.62 107 ASN A CA 1
ATOM 898 C C . ASN A 1 107 ? 14.874 4.583 -7.705 1.00 94.62 107 ASN A C 1
ATOM 900 O O . ASN A 1 107 ? 15.526 3.549 -7.855 1.00 94.62 107 ASN A O 1
ATOM 904 N N . TRP A 1 108 ? 13.738 4.792 -8.367 1.00 95.25 108 TRP A N 1
ATOM 905 C CA . TRP A 1 108 ? 13.172 3.814 -9.295 1.00 95.25 108 TRP A CA 1
ATOM 906 C C . TRP A 1 108 ? 14.082 3.496 -10.485 1.00 95.25 108 TRP A C 1
ATOM 908 O O . TRP A 1 108 ? 14.064 2.368 -10.966 1.00 95.25 108 TRP A O 1
ATOM 918 N N . GLU A 1 109 ? 14.882 4.453 -10.955 1.00 95.44 109 GLU A N 1
ATOM 919 C CA . GLU A 1 109 ? 15.791 4.238 -12.084 1.00 95.44 109 GLU A CA 1
ATOM 920 C C . GLU A 1 109 ? 16.923 3.277 -11.724 1.00 95.44 109 GLU A C 1
ATOM 922 O O . GLU A 1 109 ? 17.253 2.401 -12.521 1.00 95.44 109 GLU A O 1
ATOM 927 N N . ASP A 1 110 ? 17.482 3.396 -10.521 1.00 96.25 110 ASP A N 1
ATOM 928 C CA . ASP A 1 110 ? 18.550 2.519 -10.045 1.00 96.25 110 ASP A CA 1
ATOM 929 C C . ASP A 1 110 ? 18.040 1.099 -9.787 1.00 96.25 110 ASP A C 1
ATOM 931 O O . ASP A 1 110 ? 18.686 0.135 -10.198 1.00 96.25 110 ASP A O 1
ATOM 935 N N . ILE A 1 111 ? 16.826 0.953 -9.244 1.00 95.56 111 ILE A N 1
ATOM 936 C CA . ILE A 1 111 ? 16.154 -0.355 -9.169 1.00 95.56 111 ILE A CA 1
ATOM 937 C C . ILE A 1 111 ? 15.950 -0.937 -10.569 1.00 95.56 111 ILE A C 1
ATOM 939 O O . ILE A 1 111 ? 16.225 -2.113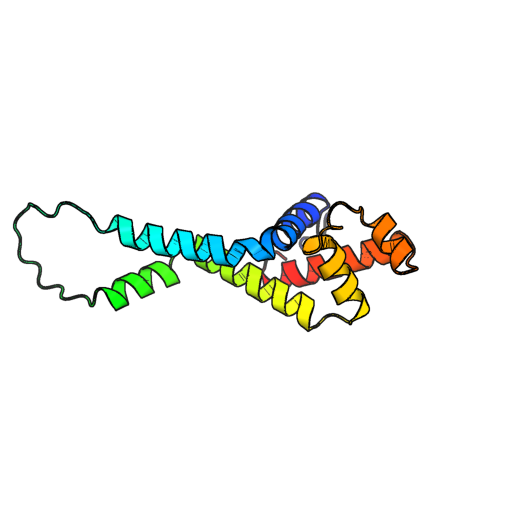 -10.795 1.00 95.56 111 ILE A O 1
ATOM 943 N N . GLY A 1 112 ? 15.528 -0.113 -11.532 1.00 95.50 112 GLY A N 1
ATOM 944 C CA . GLY A 1 112 ? 15.391 -0.533 -12.924 1.00 95.50 112 GLY A CA 1
ATOM 945 C C . GLY A 1 112 ? 16.691 -1.113 -13.482 1.00 95.50 112 GLY A C 1
ATOM 946 O O . GLY A 1 112 ? 16.675 -2.209 -14.034 1.00 95.50 112 GLY A O 1
ATOM 947 N N . LYS A 1 113 ? 17.830 -0.441 -13.266 1.00 96.19 113 LYS A N 1
ATOM 948 C CA . LYS A 1 113 ? 19.150 -0.925 -13.712 1.00 96.19 113 LYS A CA 1
ATOM 949 C C . LYS A 1 113 ? 19.512 -2.281 -13.102 1.00 96.19 113 LYS A C 1
ATOM 951 O O . LYS A 1 113 ? 19.994 -3.145 -13.827 1.00 96.19 113 LYS A O 1
ATOM 956 N N . ILE A 1 114 ? 19.254 -2.477 -11.806 1.00 94.69 114 ILE A N 1
ATOM 957 C CA . ILE A 1 114 ? 19.527 -3.744 -11.100 1.00 94.69 114 ILE A CA 1
ATOM 958 C C . ILE A 1 114 ? 18.727 -4.901 -11.710 1.00 94.69 114 ILE A C 1
ATOM 960 O O . ILE A 1 114 ? 19.240 -6.009 -11.832 1.00 94.69 114 ILE A O 1
ATOM 964 N N . HIS A 1 115 ? 17.493 -4.631 -12.135 1.00 93.69 115 HIS A N 1
ATOM 965 C CA . HIS A 1 115 ? 16.609 -5.611 -12.767 1.00 93.69 115 HIS A CA 1
ATOM 966 C C . HIS A 1 115 ? 16.685 -5.606 -14.306 1.00 93.69 115 HIS A C 1
ATOM 968 O O . HIS A 1 115 ? 15.799 -6.143 -14.963 1.00 93.69 115 HIS A O 1
ATOM 974 N N . CYS A 1 116 ? 17.716 -4.996 -14.909 1.00 95.56 116 CYS A N 1
ATOM 975 C CA . CYS A 1 116 ? 17.879 -4.896 -16.368 1.00 95.56 116 CYS A CA 1
ATOM 976 C C . CYS A 1 116 ? 16.665 -4.280 -17.102 1.00 95.56 116 CYS A C 1
ATOM 978 O O . CYS A 1 116 ? 16.404 -4.577 -18.269 1.00 95.56 116 CYS A O 1
ATOM 980 N N . MET A 1 117 ? 15.921 -3.400 -16.430 1.00 96.31 117 MET A N 1
ATOM 981 C CA . MET A 1 117 ? 14.768 -2.685 -16.967 1.00 96.31 117 MET A CA 1
ATOM 982 C C . MET A 1 117 ? 15.152 -1.284 -17.443 1.00 96.31 117 MET A C 1
ATOM 984 O O . MET A 1 117 ? 15.889 -0.548 -16.786 1.00 96.31 117 MET A O 1
ATOM 988 N N . SER A 1 118 ? 14.556 -0.853 -18.553 1.00 97.06 118 SER A N 1
ATOM 989 C CA . SER A 1 118 ? 14.561 0.562 -18.925 1.00 97.06 118 SER A CA 1
ATOM 990 C C . SER A 1 118 ? 13.787 1.411 -17.909 1.00 97.06 118 SER A C 1
ATOM 992 O O . SER A 1 118 ? 12.875 0.938 -17.222 1.00 97.06 118 SER A O 1
ATOM 994 N N . LYS A 1 119 ? 14.079 2.716 -17.891 1.00 96.75 119 LYS A N 1
ATOM 995 C CA . LYS A 1 119 ? 13.349 3.706 -17.086 1.00 96.75 119 LYS A CA 1
ATOM 996 C C . LYS A 1 119 ? 11.831 3.610 -17.297 1.00 96.75 119 LYS A C 1
ATOM 998 O O . LYS A 1 119 ? 11.069 3.533 -16.339 1.00 96.75 119 LYS A O 1
ATOM 1003 N N . SER A 1 120 ? 11.368 3.539 -18.542 1.00 97.12 120 SER A N 1
ATOM 1004 C CA . SER A 1 120 ? 9.932 3.438 -18.835 1.00 97.12 120 SER A CA 1
ATOM 1005 C C . SER A 1 120 ? 9.304 2.149 -18.295 1.00 97.12 120 SER A C 1
ATOM 1007 O O . SER A 1 120 ? 8.168 2.174 -17.822 1.00 97.12 120 SER A O 1
ATOM 1009 N N . GLN A 1 121 ? 10.029 1.025 -18.333 1.00 97.50 121 GLN A N 1
ATOM 1010 C CA . GLN A 1 121 ? 9.534 -0.254 -17.817 1.00 97.50 121 GLN A CA 1
ATOM 1011 C C . GLN A 1 121 ? 9.353 -0.212 -16.300 1.00 97.50 121 GLN A C 1
ATOM 1013 O O . GLN A 1 121 ? 8.269 -0.542 -15.817 1.00 97.50 121 GLN A O 1
ATOM 1018 N N . VAL A 1 122 ? 10.356 0.258 -15.556 1.00 97.88 122 VAL A N 1
ATOM 1019 C CA . VAL A 1 122 ? 10.287 0.262 -14.089 1.00 97.88 122 VAL A CA 1
ATOM 1020 C C . VAL A 1 122 ? 9.218 1.234 -13.564 1.00 97.88 122 VAL A C 1
ATOM 1022 O O . VAL A 1 122 ? 8.450 0.890 -12.667 1.00 97.88 122 VAL A O 1
ATOM 1025 N N . TYR A 1 123 ? 9.049 2.404 -14.193 1.00 97.38 123 TYR A N 1
ATOM 1026 C CA . TYR A 1 123 ? 7.954 3.319 -13.843 1.00 97.38 123 TYR A CA 1
ATOM 1027 C C . TYR A 1 123 ? 6.570 2.761 -14.207 1.00 97.38 123 TYR A C 1
ATOM 1029 O O . TYR A 1 123 ? 5.592 3.044 -13.512 1.00 97.38 123 TYR A O 1
ATOM 1037 N N . ARG A 1 124 ? 6.463 1.926 -15.249 1.00 97.44 124 ARG A N 1
ATOM 1038 C CA . ARG A 1 124 ? 5.219 1.210 -15.566 1.00 97.44 124 ARG A CA 1
ATOM 1039 C C . ARG A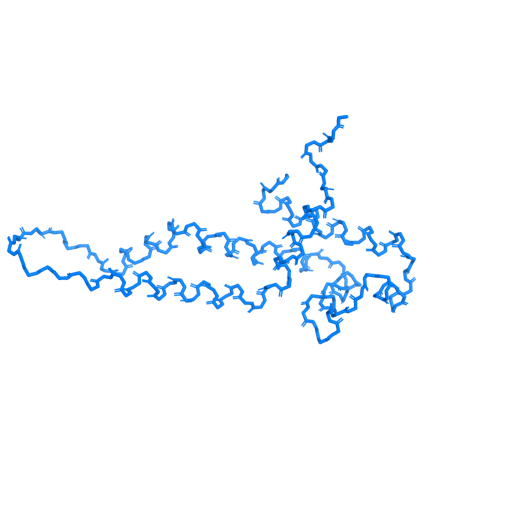 1 124 ? 4.906 0.130 -14.532 1.00 97.44 124 ARG A C 1
ATOM 1041 O O . ARG A 1 124 ? 3.737 -0.046 -14.194 1.00 97.44 124 ARG A O 1
ATOM 1048 N N . VAL A 1 125 ? 5.924 -0.570 -14.022 1.00 97.88 125 VAL A N 1
ATOM 1049 C CA . VAL A 1 125 ? 5.774 -1.515 -12.902 1.00 97.88 125 VAL A CA 1
ATOM 1050 C C . VAL A 1 125 ? 5.262 -0.776 -11.669 1.00 97.88 125 VAL A C 1
ATOM 1052 O O . VAL A 1 125 ? 4.215 -1.156 -11.147 1.00 97.88 125 VAL A O 1
ATOM 1055 N N . ARG A 1 126 ? 5.917 0.328 -11.279 1.00 97.81 126 ARG A N 1
ATOM 1056 C CA . ARG A 1 126 ? 5.464 1.213 -10.191 1.00 97.81 126 ARG A CA 1
ATOM 1057 C C . ARG A 1 126 ? 3.991 1.583 -10.345 1.00 97.81 126 ARG A C 1
ATOM 1059 O O . ARG A 1 126 ? 3.205 1.354 -9.432 1.00 97.81 126 ARG A O 1
ATOM 1066 N N . TYR A 1 127 ? 3.610 2.122 -11.505 1.00 97.94 127 TYR A N 1
ATOM 1067 C CA . TYR A 1 127 ? 2.232 2.544 -11.752 1.00 97.94 127 TYR A CA 1
ATOM 1068 C C . TYR A 1 127 ? 1.248 1.382 -11.591 1.00 97.94 127 TYR A C 1
ATOM 1070 O O . TYR A 1 127 ? 0.271 1.517 -10.868 1.00 97.94 127 TYR A O 1
ATOM 1078 N N . ARG A 1 128 ? 1.518 0.219 -12.198 1.00 97.88 128 ARG A N 1
ATOM 1079 C CA . ARG A 1 128 ? 0.626 -0.951 -12.116 1.00 97.88 128 ARG A CA 1
ATOM 1080 C C . ARG A 1 128 ? 0.476 -1.491 -10.696 1.00 97.88 128 ARG A C 1
ATOM 1082 O O . ARG A 1 128 ? -0.618 -1.899 -10.320 1.00 97.88 128 ARG A O 1
ATOM 1089 N N . VAL A 1 129 ? 1.557 -1.517 -9.919 1.00 98.44 129 VAL A N 1
ATOM 1090 C CA . VAL A 1 129 ? 1.522 -1.934 -8.507 1.00 98.44 129 VAL A CA 1
ATOM 1091 C C . VAL A 1 129 ? 0.607 -1.004 -7.711 1.00 98.44 129 VAL A C 1
ATOM 1093 O O . VAL A 1 129 ? -0.306 -1.473 -7.030 1.00 98.44 129 VAL A O 1
ATOM 1096 N N . LEU A 1 130 ? 0.798 0.308 -7.855 1.00 98.44 130 LEU A N 1
ATOM 1097 C CA . LEU A 1 130 ? 0.032 1.313 -7.117 1.00 98.44 130 LEU A CA 1
ATOM 1098 C C . LEU A 1 130 ? -1.417 1.417 -7.603 1.00 98.44 130 LEU A C 1
ATOM 1100 O O . LEU A 1 130 ? -2.315 1.576 -6.788 1.00 98.44 130 LEU A O 1
ATOM 1104 N N . GLU A 1 131 ? -1.670 1.238 -8.897 1.00 98.00 131 GLU A N 1
ATOM 1105 C CA . GLU A 1 131 ? -3.016 1.173 -9.475 1.00 98.00 131 GLU A CA 1
ATOM 1106 C C . GLU A 1 131 ? -3.808 -0.016 -8.919 1.00 98.00 131 GLU A C 1
ATOM 1108 O O . GLU A 1 131 ? -4.969 0.128 -8.538 1.00 98.00 131 GLU A O 1
ATOM 1113 N N . ARG A 1 132 ? -3.188 -1.198 -8.829 1.00 98.25 132 ARG A N 1
ATOM 1114 C CA . ARG A 1 132 ? -3.837 -2.379 -8.237 1.00 98.25 132 ARG A CA 1
ATOM 1115 C C . ARG A 1 132 ? -4.147 -2.159 -6.762 1.00 98.25 132 ARG A C 1
ATOM 1117 O O . ARG A 1 132 ? -5.241 -2.497 -6.321 1.00 98.25 132 ARG A O 1
ATOM 1124 N N . PHE A 1 133 ? -3.211 -1.571 -6.023 1.00 98.62 133 PHE A N 1
ATOM 1125 C CA . PHE A 1 133 ? -3.434 -1.202 -4.629 1.00 98.62 133 PHE A CA 1
ATOM 1126 C C . PHE A 1 133 ? -4.589 -0.202 -4.488 1.00 98.62 133 PHE A C 1
ATOM 1128 O O . PHE A 1 133 ? -5.496 -0.440 -3.695 1.00 98.62 133 PHE A O 1
ATOM 1135 N N . ALA A 1 134 ? -4.604 0.856 -5.303 1.00 98.31 134 ALA A N 1
ATOM 1136 C CA . ALA A 1 134 ? -5.643 1.881 -5.307 1.00 98.31 134 ALA A CA 1
ATOM 1137 C C . ALA A 1 134 ? -7.046 1.289 -5.532 1.00 98.31 134 ALA A C 1
ATOM 1139 O O . ALA A 1 134 ? -7.970 1.615 -4.787 1.00 98.31 134 ALA A O 1
ATOM 1140 N N . LYS A 1 135 ? -7.183 0.348 -6.476 1.00 97.62 135 LYS A N 1
ATOM 1141 C CA . LYS A 1 135 ? -8.443 -0.377 -6.726 1.00 97.62 135 LYS A CA 1
ATOM 1142 C C . LYS A 1 135 ? -8.891 -1.208 -5.522 1.00 97.62 135 LYS A C 1
ATOM 1144 O O . LYS A 1 135 ? -10.060 -1.189 -5.156 1.00 97.62 135 LYS A O 1
ATOM 1149 N N . LEU A 1 136 ? -7.970 -1.918 -4.866 1.00 98.12 136 LEU A N 1
ATOM 1150 C CA . LEU A 1 136 ? -8.297 -2.750 -3.697 1.00 98.12 136 LEU A CA 1
ATOM 1151 C C . LEU A 1 136 ? -8.756 -1.920 -2.492 1.00 98.12 136 LEU A C 1
ATOM 1153 O O . LEU A 1 136 ? -9.664 -2.321 -1.759 1.00 98.12 136 LEU A O 1
ATOM 1157 N N . ILE A 1 137 ? -8.168 -0.739 -2.296 1.00 97.44 137 ILE A N 1
ATOM 1158 C CA . ILE A 1 137 ? -8.579 0.159 -1.212 1.00 97.44 137 ILE A CA 1
ATOM 1159 C C . ILE A 1 137 ? -9.819 0.992 -1.570 1.00 97.44 137 ILE A C 1
ATOM 1161 O O . ILE A 1 137 ? -10.397 1.598 -0.667 1.00 97.44 137 ILE A O 1
ATOM 1165 N N . GLY A 1 138 ? -10.273 0.959 -2.828 1.00 95.88 138 GLY A N 1
ATOM 1166 C CA . GLY A 1 138 ? -11.418 1.724 -3.331 1.00 95.88 138 GLY A CA 1
ATOM 1167 C C . GLY A 1 138 ? -11.122 3.212 -3.523 1.00 95.88 138 GLY A C 1
ATOM 1168 O O . GLY A 1 138 ? -12.001 4.038 -3.307 1.00 95.88 138 GLY A O 1
ATOM 1169 N N . TYR A 1 139 ? -9.873 3.557 -3.844 1.00 95.94 139 TYR A N 1
ATOM 1170 C CA . TYR A 1 139 ? -9.459 4.932 -4.138 1.00 95.94 139 TYR A CA 1
ATOM 1171 C C . TYR A 1 139 ? -9.811 5.347 -5.575 1.00 95.94 139 TYR A C 1
ATOM 1173 O O . TYR A 1 139 ? -10.166 6.499 -5.811 1.00 95.94 139 TYR A O 1
ATOM 1181 N N . ILE A 1 140 ? -9.737 4.390 -6.507 1.00 94.19 140 ILE A N 1
ATOM 1182 C CA . ILE A 1 140 ? -10.200 4.469 -7.901 1.00 94.19 140 ILE A CA 1
ATOM 1183 C C . ILE A 1 140 ? -11.024 3.228 -8.234 1.00 94.19 140 ILE A C 1
ATOM 1185 O O . ILE A 1 140 ? -10.823 2.193 -7.554 1.00 94.19 140 ILE A O 1
#

pLDDT: mean 89.23, std 15.49, range [45.12, 98.75]